Protein AF-A0A5B8VCV7-F1 (afdb_monomer_lite)

Foldseek 3Di:
DVPVVVVVPPFDFPWKWKFQAAAPWIWIWTQTPVQKIWIWTDDPPDIDIDMFGWDDDPQKIATPDQVPDPQRPARIKHKDFDPLADCPDDDDVCCSRHNHGDDDNNAGIKIFGADPVRHGPPPHDITRIDPDDPD

Organism: NCBI:txid1813871

Radius of gyration: 14.72 Å; chains: 1; bounding box: 31×37×38 Å

Secondary structure (DSSP, 8-state):
-HHHHHTT--SPEEEEEEEE-STT-EEEEEEETTSEEEEEEE-SS-EEEEEEEEEEETTEEEES--TTBTTB--SEEEEEE-TT--TTPPP-HHHHHHS-----TT-SEEEEEE-TTS-B-TTSPPEEE------

pLDDT: mean 80.39, std 14.91, range [36.34, 96.62]

Sequence (135 aa):
MTYLLKKQDHTNTILYGVRNTSGLGQITIDFRENNTYKLGRHHFMSAEYYRGRFTIRDSIIYLDNPRYSELITSDKLLITKNPSFDSTKKQNILKALFGTPEDDATATTLLYQIDNSGQKLESAISFKVVDKTFN

Structure (mmCIF, N/CA/C/O backbone):
data_AF-A0A5B8VCV7-F1
#
_entry.id   AF-A0A5B8VCV7-F1
#
loop_
_atom_site.group_PDB
_atom_site.id
_atom_site.type_symbol
_atom_site.label_atom_id
_atom_site.label_alt_id
_atom_site.label_comp_id
_atom_site.label_asym_id
_atom_site.label_entity_id
_atom_site.label_seq_id
_atom_site.pdbx_PDB_ins_code
_atom_site.Cartn_x
_atom_site.Cartn_y
_atom_site.Cartn_z
_atom_site.occupancy
_atom_site.B_iso_or_equiv
_atom_site.auth_seq_id
_atom_site.auth_comp_id
_atom_site.auth_asym_id
_atom_site.auth_atom_id
_atom_site.pdbx_PDB_model_num
ATOM 1 N N . MET A 1 1 ? 0.568 8.928 -22.970 1.00 41.94 1 MET A N 1
ATOM 2 C CA . MET A 1 1 ? 0.548 7.445 -23.004 1.00 41.94 1 MET A CA 1
ATOM 3 C C . MET A 1 1 ? -0.233 6.799 -21.847 1.00 41.94 1 MET A C 1
ATOM 5 O O . MET A 1 1 ? -0.600 5.641 -21.952 1.00 41.94 1 MET A O 1
ATOM 9 N N . THR A 1 2 ? -0.538 7.518 -20.760 1.00 46.69 2 THR A N 1
ATOM 10 C CA . THR A 1 2 ? -1.170 6.984 -19.531 1.00 46.69 2 THR A CA 1
ATOM 11 C C . THR A 1 2 ? -2.701 6.838 -19.588 1.00 46.69 2 THR A C 1
ATOM 13 O O . THR A 1 2 ? -3.273 6.102 -18.791 1.00 46.69 2 THR A O 1
ATOM 16 N N . TYR A 1 3 ? -3.381 7.505 -20.530 1.00 40.88 3 TYR A N 1
ATOM 17 C CA . TYR A 1 3 ? -4.848 7.457 -20.669 1.00 40.88 3 TYR A CA 1
ATOM 18 C C . TYR A 1 3 ? -5.353 6.169 -21.353 1.00 40.88 3 TYR A C 1
ATOM 20 O O . TYR A 1 3 ? -6.378 5.621 -20.959 1.00 40.88 3 TYR A O 1
ATOM 28 N N . LEU A 1 4 ? -4.608 5.638 -22.331 1.00 36.34 4 LEU A N 1
ATOM 29 C CA . LEU A 1 4 ? -5.011 4.453 -23.106 1.00 36.34 4 LEU A CA 1
ATOM 30 C C . LEU A 1 4 ? -4.898 3.141 -22.309 1.00 36.34 4 LEU A C 1
ATOM 32 O O . LEU A 1 4 ? -5.747 2.273 -22.465 1.00 36.34 4 LEU A O 1
ATOM 36 N N . LEU A 1 5 ? -3.927 3.027 -21.396 1.00 42.03 5 LEU A N 1
ATOM 37 C CA . LEU A 1 5 ? -3.784 1.860 -20.509 1.00 42.03 5 LEU A CA 1
ATOM 38 C C . LEU A 1 5 ? -4.827 1.843 -19.379 1.00 42.03 5 LEU A C 1
ATOM 40 O O . LEU A 1 5 ? -5.240 0.773 -18.943 1.00 42.03 5 LEU A O 1
ATOM 44 N N . LYS A 1 6 ? -5.307 3.017 -18.936 1.00 49.50 6 LYS A N 1
ATOM 45 C CA . LYS A 1 6 ? -6.441 3.107 -17.999 1.00 49.50 6 LYS A CA 1
ATOM 46 C C . LYS A 1 6 ? -7.747 2.621 -18.629 1.00 49.50 6 LYS A C 1
ATOM 48 O O . LYS A 1 6 ? -8.555 2.030 -17.932 1.00 49.50 6 LYS A O 1
ATOM 53 N N . LYS A 1 7 ? -7.918 2.797 -19.944 1.00 43.09 7 LYS A N 1
ATOM 54 C CA . LYS A 1 7 ? -9.092 2.310 -20.685 1.00 43.09 7 LYS A CA 1
ATOM 55 C C . LYS A 1 7 ? -9.195 0.779 -20.766 1.00 43.09 7 LYS A C 1
ATOM 57 O O . LYS A 1 7 ? -10.268 0.301 -21.087 1.00 43.09 7 LYS A O 1
ATOM 62 N N . GLN A 1 8 ? -8.122 0.026 -20.497 1.00 47.28 8 GLN A N 1
ATOM 63 C CA . GLN A 1 8 ? -8.140 -1.447 -20.477 1.00 47.28 8 GLN A CA 1
ATOM 64 C C . GLN A 1 8 ? -8.529 -2.036 -19.108 1.00 47.28 8 GLN A C 1
ATOM 66 O O . GLN A 1 8 ? -9.027 -3.157 -19.050 1.00 47.28 8 GLN A O 1
ATOM 71 N N . ASP A 1 9 ? -8.348 -1.290 -18.014 1.00 59.50 9 ASP A N 1
ATOM 72 C CA . ASP A 1 9 ? -8.824 -1.665 -16.678 1.00 59.50 9 ASP A CA 1
ATOM 73 C C . ASP A 1 9 ? -10.208 -1.023 -16.458 1.00 59.50 9 ASP A C 1
ATOM 75 O O . ASP A 1 9 ? -10.324 0.057 -15.890 1.00 59.50 9 ASP A O 1
ATOM 79 N N . HIS A 1 10 ? -11.274 -1.681 -16.918 1.00 71.12 10 HIS A N 1
ATOM 80 C CA . HIS A 1 10 ? -12.663 -1.199 -16.791 1.00 71.12 10 HIS A CA 1
ATOM 81 C C . HIS A 1 10 ? -13.244 -1.289 -15.368 1.00 71.12 10 HIS A C 1
ATOM 83 O O . HIS A 1 10 ? -14.444 -1.110 -15.177 1.00 71.1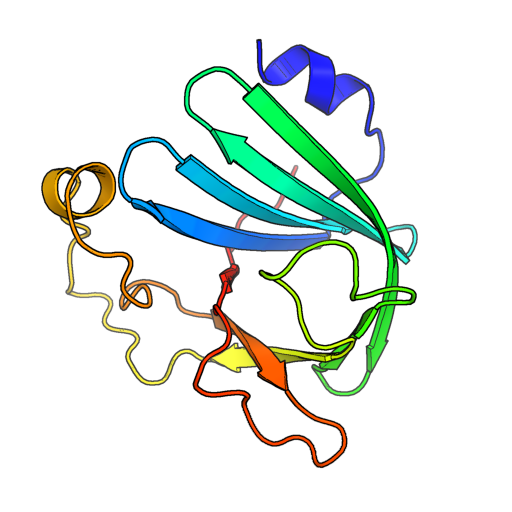2 10 HIS A O 1
ATOM 89 N N . THR A 1 11 ? -12.435 -1.631 -14.367 1.00 81.19 11 THR A N 1
ATOM 90 C CA . THR A 1 11 ? -12.904 -1.771 -12.988 1.00 81.19 11 THR A CA 1
ATOM 91 C C . THR A 1 11 ? -12.486 -0.559 -12.175 1.00 81.19 11 THR A C 1
ATOM 93 O O . THR A 1 11 ? -11.295 -0.256 -12.085 1.00 81.19 11 THR A O 1
ATOM 96 N N . ASN A 1 12 ? -13.466 0.088 -11.549 1.00 86.44 12 ASN A N 1
ATOM 97 C CA . ASN A 1 12 ? -13.252 1.251 -10.701 1.00 86.44 12 ASN A CA 1
ATOM 98 C C . ASN A 1 12 ? -12.314 0.937 -9.531 1.00 86.44 12 ASN A C 1
ATOM 100 O O . ASN A 1 12 ? -12.411 -0.118 -8.894 1.00 86.44 12 ASN A O 1
ATOM 104 N N . THR A 1 13 ? -11.423 1.884 -9.241 1.00 88.44 13 THR A N 1
ATOM 105 C CA . THR A 1 13 ? -10.560 1.870 -8.058 1.00 88.44 13 THR A CA 1
ATOM 106 C C . THR A 1 13 ? -11.337 2.428 -6.865 1.00 88.44 13 THR A C 1
ATOM 108 O O . THR A 1 13 ? -11.805 3.562 -6.913 1.00 88.44 13 THR A O 1
ATOM 111 N N . ILE A 1 14 ? -11.436 1.655 -5.784 1.00 90.56 14 ILE A N 1
ATOM 112 C CA . ILE A 1 14 ? -12.082 2.050 -4.521 1.00 90.56 14 ILE A CA 1
ATOM 113 C C . ILE A 1 14 ? -11.101 2.653 -3.516 1.00 90.56 14 ILE A C 1
ATOM 115 O O . ILE A 1 14 ? -11.496 3.427 -2.651 1.00 90.56 14 ILE A O 1
ATOM 119 N N . LEU A 1 15 ? -9.819 2.296 -3.613 1.00 91.44 15 LEU A N 1
ATOM 120 C CA . LEU A 1 15 ? -8.767 2.811 -2.746 1.00 91.44 15 LEU A CA 1
ATOM 121 C C . LEU A 1 15 ? -7.459 2.853 -3.529 1.00 91.44 15 LEU A C 1
ATOM 123 O O . LEU A 1 15 ? -7.070 1.863 -4.150 1.00 91.44 15 LEU A O 1
ATOM 127 N N . TYR A 1 16 ? -6.779 3.995 -3.490 1.00 91.31 16 TYR A N 1
ATOM 128 C CA . TYR A 1 16 ? -5.519 4.195 -4.197 1.00 91.31 16 TYR A CA 1
ATOM 129 C C . TYR A 1 16 ? -4.406 4.567 -3.228 1.00 91.31 16 TYR A C 1
ATOM 131 O O . TYR A 1 16 ? -4.471 5.603 -2.568 1.00 91.31 16 TYR A O 1
ATOM 139 N N . GLY A 1 17 ? -3.386 3.717 -3.162 1.00 91.19 17 GLY A N 1
ATOM 140 C CA . GLY A 1 17 ? -2.162 3.945 -2.410 1.00 91.19 17 GLY A CA 1
ATOM 141 C C . GLY A 1 17 ? -1.029 4.392 -3.326 1.00 91.19 17 GLY A C 1
ATOM 142 O O . GLY A 1 17 ? -0.819 3.822 -4.396 1.00 91.19 17 GLY A O 1
ATOM 143 N N . VAL A 1 18 ? -0.260 5.388 -2.897 1.00 89.50 18 VAL A N 1
ATOM 144 C CA . VAL A 1 18 ? 0.882 5.901 -3.646 1.00 89.50 18 VAL A CA 1
ATOM 145 C C . VAL A 1 18 ? 2.100 6.143 -2.761 1.00 89.50 18 VAL A C 1
ATOM 147 O O . VAL A 1 18 ? 2.003 6.693 -1.666 1.00 89.50 18 VAL A O 1
ATOM 150 N N . ARG A 1 19 ? 3.274 5.758 -3.258 1.00 87.25 19 ARG A N 1
ATOM 151 C CA . ARG A 1 19 ? 4.575 6.034 -2.654 1.00 87.25 19 ARG A CA 1
ATOM 152 C C . ARG A 1 19 ? 5.512 6.568 -3.727 1.00 87.25 19 ARG A C 1
ATOM 154 O O . ARG A 1 19 ? 5.894 5.842 -4.640 1.00 87.25 19 ARG A O 1
ATOM 161 N N . ASN A 1 20 ? 5.892 7.836 -3.618 1.00 81.00 20 ASN A N 1
ATOM 162 C CA . ASN A 1 20 ? 6.943 8.387 -4.471 1.00 81.00 20 ASN A CA 1
ATOM 163 C C . ASN A 1 20 ? 8.284 7.778 -4.056 1.00 81.00 20 ASN A C 1
ATOM 165 O O . ASN A 1 20 ? 8.579 7.696 -2.861 1.00 81.00 20 ASN A O 1
ATOM 169 N N . THR A 1 21 ? 9.071 7.340 -5.033 1.00 76.25 21 THR A N 1
ATOM 170 C CA . THR A 1 21 ? 10.466 6.941 -4.822 1.00 76.25 21 THR A CA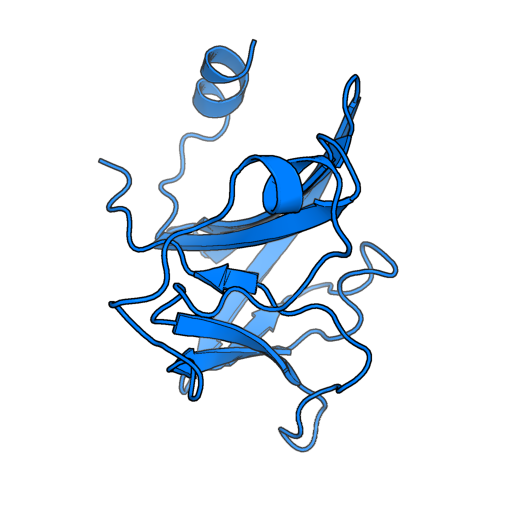 1
ATOM 171 C C . THR A 1 21 ? 11.377 8.104 -5.213 1.00 76.25 21 THR A C 1
ATOM 173 O O . THR A 1 21 ? 10.894 9.127 -5.688 1.00 76.25 21 THR A O 1
ATOM 176 N N . SER A 1 22 ? 12.691 7.985 -5.018 1.00 69.31 22 SER A N 1
ATOM 177 C CA . SER A 1 22 ? 13.616 9.013 -5.501 1.00 69.31 22 SER A CA 1
ATOM 178 C C . SER A 1 22 ? 13.516 9.140 -7.030 1.00 69.31 22 SER A C 1
ATOM 180 O O . SER A 1 22 ? 13.320 8.146 -7.738 1.00 69.31 22 SER A O 1
ATOM 182 N N . GLY A 1 23 ? 13.631 10.366 -7.548 1.00 69.56 23 GLY A N 1
ATOM 183 C CA . GLY A 1 23 ? 13.476 10.653 -8.975 1.00 69.56 23 GLY A CA 1
ATOM 184 C C . GLY A 1 23 ? 12.016 10.681 -9.442 1.00 69.56 23 GLY A C 1
ATOM 185 O O . GLY A 1 23 ? 11.094 10.968 -8.688 1.00 69.56 23 GLY A O 1
ATOM 186 N N . LEU A 1 24 ? 11.801 10.363 -10.722 1.00 69.62 24 LEU A N 1
ATOM 187 C CA . LEU A 1 24 ? 10.471 10.298 -11.353 1.00 69.62 24 LEU A CA 1
ATOM 188 C C . LEU A 1 24 ? 9.775 8.937 -11.158 1.00 69.62 24 LEU A C 1
ATOM 190 O O . LEU A 1 24 ? 8.829 8.613 -11.874 1.00 69.62 24 LEU A O 1
ATOM 194 N N . GLY A 1 25 ? 10.276 8.120 -10.230 1.00 80.81 25 GLY A N 1
ATOM 195 C CA . GLY A 1 25 ? 9.728 6.803 -9.936 1.00 80.81 25 GLY A CA 1
ATOM 196 C C . GLY A 1 25 ? 8.591 6.850 -8.916 1.00 80.81 25 GLY A C 1
ATOM 197 O O . GLY A 1 25 ? 8.538 7.713 -8.036 1.00 80.81 25 GLY A O 1
ATOM 198 N N . GLN A 1 26 ? 7.675 5.892 -9.018 1.00 86.38 26 GLN A N 1
ATOM 199 C CA . GLN A 1 26 ? 6.541 5.779 -8.110 1.00 86.38 26 GLN A CA 1
ATOM 200 C C . GLN A 1 26 ? 6.124 4.324 -7.939 1.00 86.38 26 GLN A C 1
ATOM 202 O O . GLN A 1 26 ? 6.151 3.540 -8.883 1.00 86.38 26 GLN A O 1
ATOM 207 N N . ILE A 1 27 ? 5.674 3.973 -6.741 1.00 88.94 27 ILE A N 1
ATOM 208 C CA . ILE A 1 27 ? 4.991 2.714 -6.468 1.00 88.94 27 ILE A CA 1
ATOM 209 C C . ILE A 1 27 ? 3.531 3.046 -6.176 1.00 88.94 27 ILE A C 1
ATOM 211 O O . ILE A 1 27 ? 3.219 3.977 -5.434 1.00 88.94 27 ILE A O 1
ATOM 215 N N . THR A 1 28 ? 2.631 2.306 -6.803 1.00 91.19 28 THR A N 1
ATOM 216 C CA . THR A 1 28 ? 1.185 2.541 -6.780 1.00 91.19 28 THR A CA 1
ATOM 217 C C . THR A 1 28 ? 0.474 1.244 -6.453 1.00 91.19 28 THR A C 1
ATOM 219 O O . THR A 1 28 ? 0.900 0.195 -6.929 1.00 91.19 28 THR A O 1
ATOM 222 N N . ILE A 1 29 ? -0.601 1.299 -5.678 1.00 92.06 29 ILE A N 1
ATOM 223 C CA . ILE A 1 29 ? -1.490 0.162 -5.461 1.00 92.06 29 ILE A CA 1
ATOM 224 C C . ILE A 1 29 ? -2.943 0.607 -5.635 1.00 92.06 29 ILE A C 1
ATOM 226 O O . ILE A 1 29 ? -3.435 1.475 -4.919 1.00 92.06 29 ILE A O 1
ATOM 230 N N . ASP A 1 30 ? -3.606 0.025 -6.629 1.00 92.12 30 ASP A N 1
ATOM 231 C CA . ASP A 1 30 ? -5.021 0.232 -6.933 1.00 92.12 30 ASP A CA 1
ATOM 232 C C . ASP A 1 30 ? -5.826 -0.935 -6.351 1.00 92.12 30 ASP A C 1
ATOM 234 O O . ASP A 1 30 ? -5.660 -2.056 -6.827 1.00 92.12 30 ASP A O 1
ATOM 238 N N . PHE A 1 31 ? -6.713 -0.703 -5.385 1.00 92.44 31 PHE A N 1
ATOM 239 C CA . PHE A 1 31 ? -7.730 -1.678 -4.968 1.00 92.44 31 PHE A CA 1
ATOM 240 C C . PHE A 1 31 ? -9.023 -1.405 -5.717 1.00 92.44 31 PHE A C 1
ATOM 242 O O . PHE A 1 31 ? -9.462 -0.258 -5.761 1.00 92.44 31 PHE A O 1
ATOM 249 N N . ARG A 1 32 ? -9.638 -2.430 -6.309 1.00 91.94 32 ARG A N 1
ATOM 250 C CA . ARG A 1 32 ? -10.773 -2.271 -7.226 1.00 91.94 32 ARG A CA 1
ATOM 251 C C . ARG A 1 32 ? -12.056 -2.931 -6.730 1.00 91.94 32 ARG A C 1
ATOM 253 O O . ARG A 1 32 ? -12.003 -3.894 -5.972 1.00 91.94 32 ARG A O 1
ATOM 260 N N . GLU A 1 33 ? -13.200 -2.452 -7.220 1.00 91.88 33 GLU A N 1
ATOM 261 C CA . GLU A 1 33 ? -14.548 -2.904 -6.815 1.00 91.88 33 GLU A CA 1
ATOM 262 C C . GLU A 1 33 ? -14.781 -4.416 -6.968 1.00 91.88 33 GLU A C 1
ATOM 264 O O . GLU A 1 33 ? -15.557 -5.008 -6.225 1.00 91.88 33 GLU A O 1
ATOM 269 N N . ASN A 1 34 ? -14.091 -5.074 -7.902 1.00 91.62 34 ASN A N 1
ATOM 270 C CA . ASN A 1 34 ? -14.205 -6.517 -8.133 1.00 91.62 34 ASN A CA 1
ATOM 271 C C . ASN A 1 34 ? -13.282 -7.371 -7.239 1.00 91.62 34 ASN A C 1
ATOM 273 O O . ASN A 1 34 ? -12.987 -8.516 -7.588 1.00 91.62 34 ASN A O 1
ATOM 277 N N . ASN A 1 35 ? -12.797 -6.824 -6.121 1.00 94.31 35 ASN A N 1
ATOM 278 C CA . ASN A 1 35 ? -11.869 -7.480 -5.193 1.00 94.31 35 ASN A CA 1
ATOM 279 C C . ASN A 1 35 ? -10.519 -7.867 -5.823 1.00 94.31 35 ASN A C 1
ATOM 281 O O . ASN A 1 35 ? -9.862 -8.810 -5.379 1.00 94.31 35 ASN A O 1
ATOM 285 N N . THR A 1 36 ? -10.081 -7.145 -6.860 1.00 93.31 36 THR A N 1
ATOM 286 C CA . THR A 1 36 ? -8.729 -7.275 -7.425 1.00 93.31 36 THR A CA 1
ATOM 287 C C . THR A 1 36 ? -7.887 -6.047 -7.135 1.00 93.31 36 THR A C 1
ATOM 289 O O . THR A 1 36 ? -8.396 -4.928 -7.108 1.00 93.31 36 THR A O 1
ATOM 292 N N . TYR A 1 37 ? -6.581 -6.232 -6.978 1.00 92.50 37 TYR A N 1
ATOM 293 C CA . TYR A 1 37 ? -5.646 -5.119 -6.883 1.00 92.50 37 TYR A CA 1
ATOM 294 C C . TYR A 1 37 ? -4.656 -5.093 -8.043 1.00 92.50 37 TYR A C 1
ATOM 296 O O . TYR A 1 37 ? -4.480 -6.076 -8.772 1.00 92.50 37 TYR A O 1
ATOM 304 N N . LYS A 1 38 ? -4.017 -3.943 -8.246 1.00 90.69 38 LYS A N 1
ATOM 305 C CA . LYS A 1 38 ? -2.857 -3.798 -9.127 1.00 90.69 38 LYS A CA 1
ATOM 306 C C . LYS A 1 38 ? -1.781 -2.994 -8.436 1.00 90.69 38 LYS A C 1
ATOM 308 O O . LYS A 1 38 ? -1.990 -1.834 -8.106 1.00 90.69 38 LYS A O 1
ATOM 313 N N . LEU A 1 39 ? -0.628 -3.622 -8.270 1.00 91.12 39 LEU A N 1
ATOM 314 C CA . LEU A 1 39 ? 0.596 -3.001 -7.801 1.00 91.12 39 LEU A CA 1
ATOM 315 C C . LEU A 1 39 ? 1.404 -2.569 -9.026 1.00 91.12 39 LEU A C 1
ATOM 317 O O . LEU A 1 39 ? 1.789 -3.407 -9.836 1.00 91.12 39 LEU A O 1
ATOM 321 N N . GLY A 1 40 ? 1.631 -1.271 -9.183 1.00 89.69 40 GLY A N 1
ATOM 322 C CA . GLY A 1 40 ? 2.444 -0.704 -10.254 1.00 89.69 40 GLY A CA 1
ATOM 323 C C . GLY A 1 40 ? 3.749 -0.138 -9.716 1.00 89.69 40 GLY A C 1
ATOM 324 O O . GLY A 1 40 ? 3.712 0.722 -8.837 1.00 89.69 40 GLY A O 1
ATOM 325 N N . ARG A 1 41 ? 4.881 -0.573 -10.269 1.00 88.62 41 ARG A N 1
ATOM 326 C CA . ARG A 1 41 ? 6.199 0.034 -10.059 1.00 88.62 41 ARG A CA 1
ATOM 327 C C . ARG A 1 41 ? 6.567 0.805 -11.317 1.00 88.62 41 ARG A C 1
ATOM 329 O O . ARG A 1 41 ? 6.793 0.212 -12.365 1.00 88.62 41 ARG A O 1
ATOM 336 N N . HIS A 1 42 ? 6.599 2.124 -11.217 1.00 85.88 42 HIS A N 1
ATOM 337 C CA . HIS A 1 42 ? 6.861 3.030 -12.327 1.00 85.88 42 HIS A CA 1
ATOM 338 C C . HIS A 1 42 ? 8.277 3.580 -12.201 1.00 85.88 42 HIS A C 1
ATOM 340 O O . HIS A 1 42 ? 8.671 4.089 -11.153 1.00 85.88 42 HIS A O 1
ATOM 346 N N . HIS A 1 43 ? 9.022 3.493 -13.291 1.00 82.94 43 HIS A N 1
ATOM 347 C CA . HIS A 1 43 ? 10.299 4.152 -13.515 1.00 82.94 43 HIS A CA 1
ATOM 348 C C . HIS A 1 43 ? 10.127 5.194 -14.629 1.00 82.94 43 HIS A C 1
ATOM 350 O O . HIS A 1 43 ? 9.092 5.244 -15.290 1.00 82.94 43 HIS A O 1
ATOM 356 N N . PHE A 1 44 ? 11.149 6.019 -14.875 1.00 73.69 44 PHE A N 1
ATOM 357 C CA . PHE A 1 44 ? 11.065 7.109 -15.858 1.00 73.69 44 PHE A CA 1
ATOM 358 C C . PHE A 1 44 ? 10.615 6.651 -17.262 1.00 73.69 44 PHE A C 1
ATOM 360 O O . PHE A 1 44 ? 9.863 7.360 -17.922 1.00 73.69 44 PHE A O 1
ATOM 367 N N . MET A 1 45 ? 11.041 5.458 -17.697 1.00 81.19 45 MET A N 1
ATOM 368 C CA . MET A 1 45 ? 10.774 4.923 -19.044 1.00 81.19 45 MET A CA 1
ATOM 369 C C . MET A 1 45 ? 10.102 3.543 -19.052 1.00 81.19 45 MET A C 1
ATOM 371 O O . MET A 1 45 ? 9.906 2.967 -20.120 1.00 81.19 45 MET A O 1
ATOM 375 N N . SER A 1 46 ? 9.767 2.978 -17.893 1.00 83.75 46 SER A N 1
ATOM 376 C CA . SER A 1 46 ? 9.181 1.637 -17.803 1.00 83.75 46 SER A CA 1
ATOM 377 C C . SER A 1 46 ? 8.202 1.533 -16.644 1.00 83.75 46 SER A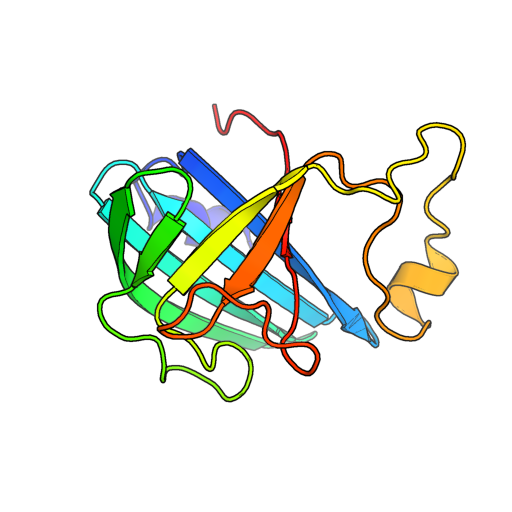 C 1
ATOM 379 O O . SER A 1 46 ? 8.252 2.315 -15.696 1.00 83.75 46 SER A O 1
ATOM 381 N N . ALA A 1 47 ? 7.301 0.559 -16.719 1.00 85.56 47 ALA A N 1
ATOM 382 C CA . ALA A 1 47 ? 6.431 0.219 -15.609 1.00 85.56 47 ALA A CA 1
ATOM 383 C C . ALA A 1 47 ? 6.231 -1.294 -15.537 1.00 85.56 47 ALA A C 1
ATOM 385 O O . ALA A 1 47 ? 6.010 -1.949 -16.555 1.00 85.56 47 ALA A O 1
ATOM 386 N N . GLU A 1 48 ? 6.283 -1.825 -14.323 1.00 88.38 48 GLU A N 1
ATOM 387 C CA . GLU A 1 48 ? 5.950 -3.209 -14.006 1.00 88.38 48 GLU A CA 1
ATOM 388 C C . GLU A 1 48 ? 4.620 -3.240 -13.264 1.00 88.38 48 GLU A C 1
ATOM 390 O O . GLU A 1 48 ? 4.363 -2.398 -12.398 1.00 88.38 48 GLU A O 1
ATOM 395 N N . TYR A 1 49 ? 3.773 -4.215 -13.591 1.00 87.06 49 TYR A N 1
ATOM 396 C CA . TYR A 1 49 ? 2.467 -4.365 -12.964 1.00 87.06 49 TYR A CA 1
ATOM 397 C C . TYR A 1 49 ? 2.266 -5.784 -12.459 1.00 87.06 49 TYR A C 1
ATOM 399 O O . TYR A 1 49 ? 2.332 -6.740 -13.229 1.00 87.06 49 TYR A O 1
ATOM 407 N N . TYR A 1 50 ? 1.893 -5.887 -11.193 1.00 88.62 50 TYR A N 1
ATOM 408 C CA . TYR A 1 50 ? 1.466 -7.120 -10.553 1.00 88.62 50 TYR A CA 1
ATOM 409 C C . TYR A 1 50 ? -0.010 -7.011 -10.197 1.00 88.62 50 TYR A C 1
ATOM 411 O O . TYR A 1 50 ? -0.511 -5.922 -9.914 1.00 88.62 50 TYR A O 1
ATOM 419 N N . ARG A 1 51 ? -0.733 -8.126 -10.256 1.00 88.88 51 ARG A N 1
ATOM 420 C CA . ARG A 1 51 ? -2.175 -8.173 -10.004 1.00 88.88 51 ARG A CA 1
ATOM 421 C C . ARG A 1 51 ? -2.491 -9.354 -9.113 1.00 88.88 51 ARG A C 1
ATOM 423 O O . ARG A 1 51 ? -1.875 -10.402 -9.254 1.00 88.88 51 ARG A O 1
ATOM 430 N N . GLY A 1 52 ? -3.479 -9.182 -8.255 1.00 90.56 52 GLY A N 1
ATOM 431 C CA . GLY A 1 52 ? -3.965 -10.229 -7.372 1.00 90.56 52 GLY A CA 1
ATOM 432 C C . GLY A 1 52 ? -5.375 -9.922 -6.907 1.00 90.56 52 GLY A C 1
ATOM 433 O O . GLY A 1 52 ? -6.026 -8.995 -7.405 1.00 90.56 52 GLY A O 1
ATOM 434 N N . ARG A 1 53 ? -5.845 -10.702 -5.949 1.00 94.00 53 ARG A N 1
ATOM 435 C CA . ARG A 1 53 ? -7.107 -10.505 -5.245 1.00 94.00 53 ARG A CA 1
ATOM 436 C C . ARG A 1 53 ? -6.855 -10.002 -3.840 1.00 94.00 53 ARG A C 1
ATOM 438 O O . ARG A 1 53 ? -5.819 -10.273 -3.240 1.00 94.00 53 ARG A O 1
ATOM 445 N N . PHE A 1 54 ? -7.822 -9.270 -3.315 1.00 95.38 54 PHE A N 1
ATOM 446 C CA . PHE A 1 54 ? -7.775 -8.822 -1.936 1.00 95.38 54 PHE A CA 1
ATOM 447 C C . PHE A 1 54 ? -9.115 -9.029 -1.241 1.00 95.38 54 PHE A C 1
ATOM 449 O O . PHE A 1 54 ? -10.158 -9.153 -1.882 1.00 95.38 54 PHE A O 1
ATOM 456 N N . THR A 1 55 ? -9.079 -9.023 0.083 1.00 96.62 55 THR A N 1
ATOM 457 C CA . THR A 1 55 ? -10.257 -8.847 0.932 1.00 96.62 55 THR A CA 1
ATOM 458 C C . THR A 1 55 ? -9.984 -7.740 1.943 1.00 96.62 55 THR A C 1
ATOM 460 O O . THR A 1 55 ? -8.829 -7.432 2.235 1.00 96.62 55 THR A O 1
ATOM 463 N N . ILE A 1 56 ? -11.036 -7.104 2.459 1.00 95.31 56 ILE A N 1
ATOM 464 C CA . ILE A 1 56 ? -10.922 -6.083 3.507 1.00 95.31 56 ILE A CA 1
ATOM 465 C C . ILE A 1 56 ? -11.720 -6.549 4.714 1.00 95.31 56 ILE A C 1
ATOM 467 O O . ILE A 1 56 ? -12.888 -6.916 4.583 1.00 95.31 56 ILE A O 1
ATOM 471 N N . ARG A 1 57 ? -11.095 -6.516 5.889 1.00 95.06 57 ARG A N 1
ATOM 472 C CA . ARG A 1 57 ? -11.739 -6.790 7.171 1.00 95.06 57 ARG A CA 1
ATOM 473 C C . ARG A 1 57 ? -11.080 -5.946 8.255 1.00 95.06 57 ARG A C 1
ATOM 475 O O . ARG A 1 57 ? -9.861 -5.903 8.331 1.00 95.06 57 ARG A O 1
ATOM 482 N N . ASP A 1 58 ? -11.886 -5.297 9.093 1.00 92.19 58 ASP A N 1
ATOM 483 C CA . ASP A 1 58 ? -11.416 -4.554 10.272 1.00 92.19 58 ASP A CA 1
ATOM 484 C C . ASP A 1 58 ? -10.296 -3.534 9.949 1.00 92.19 58 ASP A C 1
ATOM 486 O O . ASP A 1 58 ? -9.300 -3.429 10.658 1.00 92.19 58 ASP A O 1
ATOM 490 N N . SER A 1 59 ? -10.447 -2.794 8.839 1.00 92.56 59 SER A N 1
ATOM 491 C CA . SER A 1 59 ? -9.455 -1.838 8.296 1.00 92.56 59 SER A CA 1
ATOM 492 C C . SER A 1 59 ? -8.126 -2.453 7.833 1.00 92.56 59 SER A C 1
ATOM 494 O O . SER A 1 59 ? -7.193 -1.724 7.494 1.00 92.56 59 SER A O 1
ATOM 496 N N . ILE A 1 60 ? -8.040 -3.780 7.769 1.00 96.50 60 ILE A N 1
ATOM 497 C CA . ILE A 1 60 ? -6.906 -4.521 7.226 1.00 96.50 60 ILE A CA 1
ATOM 498 C C . ILE A 1 60 ? -7.287 -5.051 5.847 1.00 96.50 60 ILE A C 1
ATOM 500 O O . ILE A 1 60 ? -8.333 -5.676 5.658 1.00 96.50 60 ILE A O 1
ATOM 504 N N . ILE A 1 61 ? -6.420 -4.802 4.875 1.00 96.06 61 ILE A N 1
ATOM 505 C CA . ILE A 1 61 ? -6.493 -5.379 3.542 1.00 96.06 61 ILE A CA 1
ATOM 506 C C . ILE A 1 61 ? -5.594 -6.609 3.509 1.00 96.06 61 ILE A C 1
ATOM 508 O O . ILE A 1 61 ? -4.410 -6.512 3.824 1.00 96.06 61 ILE A O 1
ATOM 512 N N . TYR A 1 62 ? -6.155 -7.741 3.106 1.00 95.75 62 TYR A N 1
ATOM 513 C CA . TYR A 1 62 ? -5.455 -9.010 2.950 1.00 95.75 62 TYR A CA 1
ATOM 514 C C . TYR A 1 62 ? -5.236 -9.272 1.464 1.00 95.75 62 TYR A C 1
ATOM 516 O O . TYR A 1 62 ? -6.193 -9.253 0.693 1.00 95.75 62 TYR A O 1
ATOM 524 N N . LEU A 1 63 ? -3.993 -9.507 1.062 1.00 94.00 63 LEU A N 1
ATOM 525 C CA . LEU A 1 63 ? -3.584 -9.779 -0.311 1.00 94.00 63 LEU A CA 1
ATOM 526 C C . LEU A 1 63 ? -3.418 -11.286 -0.509 1.00 94.00 63 LEU A C 1
ATOM 528 O O . LEU A 1 63 ? -2.830 -11.963 0.330 1.00 94.00 63 LEU A O 1
ATOM 532 N N . ASP A 1 64 ? -3.888 -11.817 -1.635 1.00 91.38 64 ASP A N 1
ATOM 533 C CA . ASP A 1 64 ? -3.737 -13.240 -1.959 1.00 91.38 64 ASP A CA 1
ATOM 534 C C . ASP A 1 64 ? -2.287 -13.650 -2.264 1.00 91.38 64 ASP A C 1
ATOM 536 O O . ASP A 1 64 ? -1.926 -14.816 -2.107 1.00 91.38 64 ASP A O 1
ATOM 540 N N . ASN A 1 65 ? -1.447 -12.704 -2.690 1.00 76.44 65 ASN A N 1
ATOM 541 C CA . ASN A 1 65 ? -0.047 -12.960 -2.992 1.00 76.44 65 ASN A CA 1
ATOM 542 C C . ASN A 1 65 ? 0.809 -11.694 -2.811 1.00 76.44 65 ASN A C 1
ATOM 544 O O . ASN A 1 65 ? 0.931 -10.878 -3.722 1.00 76.44 65 ASN A O 1
ATOM 548 N N . PRO A 1 66 ? 1.445 -11.492 -1.650 1.00 66.62 66 PRO A N 1
ATOM 549 C CA . PRO A 1 66 ? 2.236 -10.286 -1.422 1.00 66.62 66 PRO A CA 1
ATOM 550 C C . PRO A 1 66 ? 3.590 -10.293 -2.126 1.00 66.62 66 PRO A C 1
ATOM 552 O O . PRO A 1 66 ? 4.145 -9.229 -2.372 1.00 66.62 66 PRO A O 1
ATOM 555 N N . ARG A 1 67 ? 4.132 -11.468 -2.480 1.00 65.06 67 ARG A N 1
ATOM 556 C CA . ARG A 1 67 ? 5.547 -11.653 -2.866 1.00 65.06 67 ARG A CA 1
ATOM 557 C C . ARG A 1 67 ? 5.850 -11.258 -4.310 1.00 65.06 67 ARG A C 1
ATOM 559 O O . ARG A 1 67 ? 6.658 -11.886 -4.986 1.00 65.06 67 ARG A O 1
ATOM 566 N N . TYR A 1 68 ? 5.192 -10.216 -4.788 1.00 66.25 68 TYR A N 1
ATOM 567 C CA . TYR A 1 68 ? 5.388 -9.681 -6.125 1.00 66.25 68 TYR A CA 1
ATOM 568 C C . TYR A 1 68 ? 6.648 -8.824 -6.243 1.00 66.25 68 TYR A C 1
ATOM 570 O O . TYR A 1 68 ? 7.175 -8.656 -7.336 1.00 66.25 68 TYR A O 1
ATOM 578 N N . SER A 1 69 ? 7.139 -8.271 -5.132 1.00 65.50 69 SER A N 1
ATOM 579 C CA . SER A 1 69 ? 8.357 -7.462 -5.113 1.00 65.50 69 SER A CA 1
ATOM 580 C C . SER A 1 69 ? 8.929 -7.374 -3.701 1.00 65.50 69 SER A C 1
ATOM 582 O O . SER A 1 69 ? 8.201 -7.557 -2.730 1.00 65.50 69 SER A O 1
ATOM 584 N N . GLU A 1 70 ? 10.196 -6.980 -3.575 1.00 72.06 70 GLU A N 1
ATOM 585 C CA . GLU A 1 70 ? 10.812 -6.601 -2.289 1.00 72.06 70 GLU A CA 1
ATOM 586 C C . GLU A 1 70 ? 10.090 -5.430 -1.587 1.00 72.06 70 GLU A C 1
ATOM 588 O O . GLU A 1 70 ? 10.368 -5.125 -0.432 1.00 72.06 70 GLU A O 1
ATOM 593 N N . LEU A 1 71 ? 9.167 -4.753 -2.280 1.00 76.44 71 LEU A N 1
ATOM 594 C CA . LEU A 1 71 ? 8.486 -3.548 -1.809 1.00 76.44 71 LEU A CA 1
ATOM 595 C C . LEU A 1 71 ? 7.229 -3.863 -0.994 1.00 76.44 71 LEU A C 1
ATOM 597 O O . LEU A 1 71 ? 6.896 -3.105 -0.085 1.00 76.44 71 LEU A O 1
ATOM 601 N N . ILE A 1 72 ? 6.534 -4.961 -1.308 1.00 85.81 72 ILE A N 1
ATOM 602 C CA . ILE A 1 72 ? 5.433 -5.480 -0.492 1.00 85.81 72 ILE A CA 1
ATOM 603 C C . ILE A 1 72 ? 5.864 -6.837 0.051 1.00 85.81 72 ILE A C 1
ATOM 605 O O . ILE A 1 72 ? 5.892 -7.835 -0.658 1.00 85.81 72 ILE A O 1
ATOM 609 N N . THR A 1 73 ? 6.254 -6.855 1.317 1.00 87.69 73 THR A N 1
ATOM 610 C CA . THR A 1 73 ? 6.766 -8.037 2.014 1.00 87.69 73 THR A CA 1
ATOM 611 C C . THR A 1 73 ? 5.701 -8.708 2.877 1.00 87.69 73 THR A C 1
ATOM 613 O O . THR A 1 73 ? 5.896 -9.850 3.294 1.00 87.69 73 THR A O 1
ATOM 616 N N . SER A 1 74 ? 4.567 -8.036 3.102 1.00 90.56 74 SER A N 1
ATOM 617 C CA . SER A 1 74 ? 3.423 -8.554 3.851 1.00 90.56 74 SER A CA 1
ATOM 618 C C . SER A 1 74 ? 2.170 -8.709 2.992 1.00 90.56 74 SER A C 1
ATOM 620 O O . SER A 1 74 ? 1.886 -7.882 2.127 1.00 90.56 74 SER A O 1
ATOM 622 N N . ASP A 1 75 ? 1.389 -9.751 3.282 1.00 92.38 75 ASP A N 1
ATOM 623 C CA . ASP A 1 75 ? 0.023 -9.955 2.792 1.00 92.38 75 ASP A CA 1
ATOM 624 C C . ASP A 1 75 ? -1.002 -9.049 3.473 1.00 92.38 75 ASP A C 1
ATOM 626 O O . ASP A 1 75 ? -2.164 -9.066 3.082 1.00 92.38 75 ASP A O 1
ATOM 630 N N . LYS A 1 76 ? -0.610 -8.253 4.469 1.00 94.75 76 LYS A N 1
ATOM 631 C CA . LYS A 1 76 ? -1.524 -7.4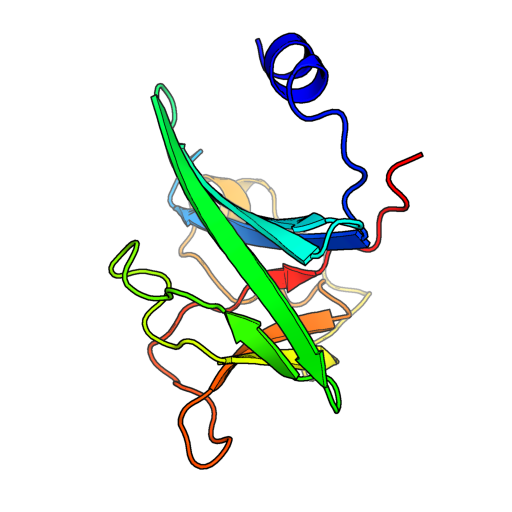30 5.261 1.00 94.75 76 LYS A CA 1
ATOM 632 C C . LYS A 1 76 ? -1.144 -5.962 5.201 1.00 94.75 76 LYS A C 1
ATOM 634 O O . LYS A 1 76 ? -0.023 -5.575 5.539 1.00 94.75 76 LYS A O 1
ATOM 639 N N . LEU A 1 77 ? -2.120 -5.139 4.828 1.00 95.00 77 LEU A N 1
ATOM 640 C CA . LEU A 1 77 ? -2.007 -3.687 4.799 1.00 95.00 77 LEU A CA 1
ATOM 641 C C . LEU A 1 77 ? -3.042 -3.060 5.733 1.00 95.00 77 LEU A C 1
ATOM 643 O O . LEU A 1 77 ? -4.241 -3.202 5.519 1.00 95.00 77 LEU A O 1
ATOM 647 N N . LEU A 1 78 ? -2.585 -2.344 6.753 1.00 95.75 78 LEU A N 1
ATOM 648 C CA . LEU A 1 78 ? -3.433 -1.589 7.666 1.00 95.75 78 LEU A CA 1
ATOM 649 C C . LEU A 1 78 ? -3.752 -0.213 7.084 1.00 95.75 78 LEU A C 1
ATOM 651 O O . LEU A 1 78 ? -2.839 0.577 6.838 1.00 95.75 78 LEU A O 1
ATOM 655 N N . ILE A 1 79 ? -5.040 0.096 6.943 1.00 94.81 79 ILE A N 1
ATOM 656 C CA . ILE A 1 79 ? -5.535 1.447 6.675 1.00 94.81 79 ILE A CA 1
ATOM 657 C C . ILE A 1 79 ? -5.579 2.201 8.006 1.00 94.81 79 ILE A C 1
ATOM 659 O O . ILE A 1 79 ? -6.304 1.810 8.920 1.00 94.81 79 ILE A O 1
ATOM 663 N N . THR A 1 80 ? -4.833 3.297 8.127 1.00 92.69 80 THR A N 1
ATOM 664 C CA . THR A 1 80 ? -4.832 4.106 9.354 1.00 92.69 80 THR A CA 1
ATOM 665 C C . THR A 1 80 ? -4.672 5.594 9.075 1.00 92.69 80 THR A C 1
ATOM 667 O O . THR A 1 80 ? -4.137 5.999 8.044 1.00 92.69 80 THR A O 1
ATOM 670 N N . LYS A 1 81 ? -5.107 6.430 10.020 1.00 90.50 81 LYS A N 1
ATOM 671 C CA . LYS A 1 81 ? -4.837 7.870 9.986 1.00 90.50 81 LYS A CA 1
ATOM 672 C C . LYS A 1 81 ? -3.343 8.126 10.159 1.00 90.50 81 LYS A C 1
ATOM 674 O O . LYS A 1 81 ? -2.681 7.464 10.956 1.00 90.50 81 LYS A O 1
ATOM 679 N N . ASN A 1 82 ? -2.832 9.119 9.444 1.00 87.06 82 ASN A N 1
ATOM 680 C CA . ASN A 1 82 ? -1.459 9.569 9.594 1.00 87.06 82 ASN A CA 1
ATOM 681 C C . ASN A 1 82 ? -1.315 10.401 10.883 1.00 87.06 82 ASN A C 1
ATOM 683 O O . ASN A 1 82 ? -1.884 11.494 10.958 1.00 87.06 82 ASN A O 1
ATOM 687 N N . PRO A 1 83 ? -0.544 9.946 11.886 1.00 81.19 83 PRO A N 1
ATOM 688 C CA . PRO A 1 83 ? -0.347 10.704 13.122 1.00 81.19 83 PRO A CA 1
ATOM 689 C C . PRO A 1 83 ? 0.479 11.979 12.908 1.00 81.19 83 PRO A C 1
ATOM 691 O O . PRO A 1 83 ? 0.437 12.887 13.730 1.00 81.19 83 PRO A O 1
ATOM 694 N N . SER A 1 84 ? 1.233 12.058 11.809 1.00 82.81 84 SER A N 1
ATOM 695 C CA . SER A 1 84 ? 2.055 13.212 11.439 1.00 82.81 84 SER A CA 1
ATOM 696 C C . SER A 1 84 ? 1.369 14.135 10.430 1.00 82.81 84 SER A C 1
ATOM 698 O O . SER A 1 84 ? 2.047 14.970 9.826 1.00 82.81 84 SER A O 1
ATOM 700 N N . PHE A 1 85 ? 0.055 13.977 10.223 1.00 82.19 85 PHE A N 1
ATOM 701 C CA . PHE A 1 85 ? -0.703 14.833 9.320 1.00 82.19 85 PHE A CA 1
ATOM 702 C C . PHE A 1 85 ? -0.658 16.292 9.780 1.00 82.19 85 PHE A C 1
ATOM 704 O O . PHE A 1 85 ? -1.083 16.623 10.886 1.00 82.19 85 PHE A O 1
ATOM 711 N N . ASP A 1 86 ? -0.182 17.162 8.898 1.00 79.19 86 ASP A N 1
ATOM 712 C CA . ASP A 1 86 ? -0.117 18.599 9.122 1.00 79.19 86 ASP A CA 1
ATOM 713 C C . ASP A 1 86 ? -0.556 19.329 7.849 1.00 79.19 86 ASP A C 1
ATOM 715 O O . ASP A 1 86 ? 0.170 19.385 6.852 1.00 79.19 86 ASP A O 1
ATOM 719 N N . SER A 1 87 ? -1.762 19.902 7.886 1.00 74.75 87 SER A N 1
ATOM 720 C CA . SER A 1 87 ? -2.363 20.623 6.759 1.00 74.75 87 SER A CA 1
ATOM 721 C C . SER A 1 87 ? -1.637 21.924 6.406 1.00 74.75 87 SER A C 1
ATOM 723 O O . SER A 1 87 ? -1.880 22.491 5.340 1.00 74.75 87 SER A O 1
ATOM 725 N N . THR A 1 88 ? -0.733 22.401 7.266 1.00 77.19 88 THR A N 1
ATOM 726 C CA . THR A 1 88 ? 0.050 23.620 7.031 1.00 77.19 88 THR A CA 1
ATOM 727 C C . THR A 1 88 ? 1.346 23.348 6.263 1.00 77.19 88 THR A C 1
ATOM 729 O O . THR A 1 88 ? 1.911 24.261 5.651 1.00 77.19 88 THR A O 1
ATOM 732 N N . LYS A 1 89 ? 1.804 22.087 6.219 1.00 73.44 89 LYS A N 1
ATOM 733 C CA . LYS A 1 89 ? 2.989 21.693 5.452 1.00 73.44 89 LYS A CA 1
ATOM 734 C C . LYS A 1 89 ? 2.685 21.686 3.961 1.00 73.44 89 LYS A C 1
ATOM 736 O O . LYS A 1 89 ? 1.863 20.922 3.463 1.00 73.44 89 LYS A O 1
ATOM 741 N N . LYS A 1 90 ? 3.417 22.513 3.217 1.00 68.12 90 LYS A N 1
ATOM 742 C CA . LYS A 1 90 ? 3.387 22.498 1.753 1.00 68.12 90 LYS A CA 1
ATOM 743 C C . LYS A 1 90 ? 4.335 21.431 1.221 1.00 68.12 90 LYS A C 1
ATOM 745 O O . LYS A 1 90 ? 5.488 21.345 1.644 1.00 68.12 90 LYS A O 1
ATOM 750 N N . GLN A 1 91 ? 3.866 20.656 0.246 1.00 67.50 91 GLN A N 1
ATOM 751 C CA . GLN A 1 91 ? 4.725 19.749 -0.507 1.00 67.50 91 GLN A CA 1
ATOM 752 C C . GLN A 1 91 ? 5.794 20.549 -1.256 1.00 67.50 91 GLN A C 1
ATOM 754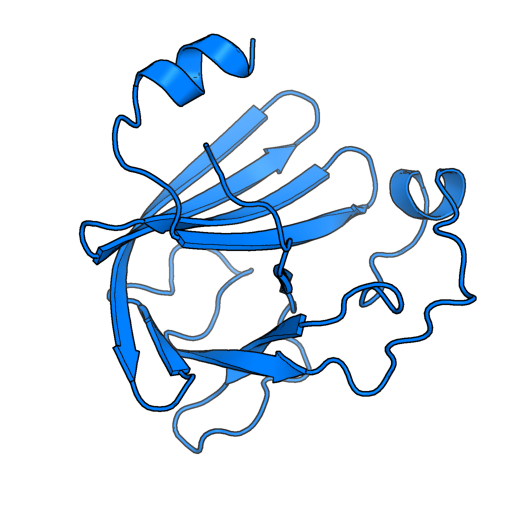 O O . GLN A 1 91 ? 5.494 21.394 -2.099 1.00 67.50 91 GLN A O 1
ATOM 759 N N . ASN A 1 92 ? 7.057 20.268 -0.952 1.00 72.94 92 ASN A N 1
ATOM 760 C CA . ASN A 1 92 ? 8.178 20.804 -1.705 1.00 72.94 92 ASN A CA 1
ATOM 761 C C . ASN A 1 92 ? 8.406 19.919 -2.938 1.00 72.94 92 ASN A C 1
ATOM 763 O O . ASN A 1 92 ? 8.910 18.805 -2.818 1.00 72.94 92 ASN A O 1
ATOM 767 N N . ILE A 1 93 ? 8.031 20.419 -4.117 1.00 69.56 93 ILE A N 1
ATOM 768 C CA . ILE A 1 93 ? 8.098 19.680 -5.388 1.00 69.56 93 ILE A CA 1
ATOM 769 C C . ILE A 1 93 ? 9.544 19.297 -5.733 1.00 69.56 93 ILE A C 1
ATOM 771 O O . ILE A 1 93 ? 9.785 18.195 -6.215 1.00 69.56 93 ILE A O 1
ATOM 775 N N . LEU A 1 94 ? 10.525 20.152 -5.424 1.00 69.31 94 LEU A N 1
ATOM 776 C CA . LEU A 1 94 ? 11.939 19.828 -5.636 1.00 69.31 94 LEU A CA 1
ATOM 777 C C . LEU A 1 94 ? 12.383 18.682 -4.723 1.00 69.31 94 LEU A C 1
ATOM 779 O O . LEU A 1 94 ? 13.050 17.760 -5.182 1.00 69.31 94 LEU A O 1
ATOM 783 N N . LYS A 1 95 ? 11.950 18.681 -3.455 1.00 70.25 95 LYS A N 1
ATOM 784 C CA . LYS A 1 95 ? 12.188 17.550 -2.544 1.00 70.25 95 LYS A CA 1
ATOM 785 C C . LYS A 1 95 ? 11.446 16.288 -3.005 1.00 70.25 95 LYS A C 1
ATOM 787 O O . LYS A 1 95 ? 11.982 15.199 -2.873 1.00 70.25 95 LYS A O 1
ATOM 792 N N . ALA A 1 96 ? 10.253 16.417 -3.582 1.00 66.19 96 ALA A N 1
ATOM 793 C CA . ALA A 1 96 ? 9.498 15.280 -4.109 1.00 66.19 96 ALA A CA 1
ATOM 794 C C . ALA A 1 96 ? 10.161 14.638 -5.341 1.00 66.19 96 ALA A C 1
ATOM 796 O O . ALA A 1 96 ? 10.027 13.435 -5.531 1.00 66.19 96 ALA A O 1
ATOM 797 N N . LEU A 1 97 ? 10.868 15.426 -6.158 1.00 66.12 97 LEU A N 1
ATOM 798 C CA . LEU A 1 97 ? 11.560 14.955 -7.362 1.00 66.12 97 LEU A CA 1
ATOM 799 C C . LEU A 1 97 ? 12.992 14.476 -7.086 1.00 66.12 97 LEU A C 1
ATOM 801 O O . LEU A 1 97 ? 13.449 13.520 -7.707 1.00 66.12 97 LEU A O 1
ATOM 805 N N . PHE A 1 98 ? 13.710 15.140 -6.177 1.00 67.81 98 PHE A N 1
ATOM 806 C CA . PHE A 1 98 ? 15.155 14.946 -5.987 1.00 67.81 98 PHE A CA 1
ATOM 807 C C . PHE A 1 98 ? 15.556 14.548 -4.560 1.00 67.81 98 PHE A C 1
ATOM 809 O O . PHE A 1 98 ? 16.724 14.263 -4.312 1.00 67.81 98 PHE A O 1
ATOM 816 N N . GLY A 1 99 ? 14.620 14.553 -3.612 1.00 61.91 99 GLY A N 1
ATOM 817 C CA . GLY A 1 99 ? 14.875 14.230 -2.211 1.00 61.91 99 GLY A CA 1
ATOM 818 C C . GLY A 1 99 ? 14.747 12.743 -1.889 1.00 61.91 99 GLY A C 1
ATOM 819 O O . GLY A 1 99 ? 14.293 11.926 -2.693 1.00 61.91 99 GLY A O 1
ATOM 820 N N . THR A 1 100 ? 15.139 12.394 -0.665 1.00 65.56 100 THR A N 1
ATOM 821 C CA . THR A 1 100 ? 14.908 11.066 -0.096 1.00 65.56 100 THR A CA 1
ATOM 822 C C . THR A 1 100 ? 13.410 10.810 0.086 1.00 65.56 100 THR A C 1
ATOM 824 O O . THR A 1 100 ? 12.701 11.692 0.580 1.00 65.56 100 THR A O 1
ATOM 827 N N . PRO A 1 101 ? 12.909 9.612 -0.267 1.00 65.38 101 PRO A N 1
ATOM 828 C CA . PRO A 1 101 ? 11.522 9.243 -0.019 1.00 65.38 101 PRO A CA 1
ATOM 829 C C . PRO A 1 101 ? 11.202 9.282 1.477 1.00 65.38 101 PRO A C 1
ATOM 831 O O . PRO A 1 101 ? 11.650 8.433 2.240 1.00 65.38 101 PRO A O 1
ATOM 834 N N . GLU A 1 102 ? 10.342 10.198 1.902 1.00 66.12 102 GLU A N 1
ATOM 835 C CA . GLU A 1 102 ? 9.853 10.301 3.286 1.00 66.12 102 GLU A CA 1
ATOM 836 C C . GLU A 1 102 ? 8.345 10.058 3.334 1.00 66.12 102 GLU A C 1
ATOM 838 O O . GLU A 1 102 ? 7.662 10.269 2.327 1.00 66.12 102 GLU A O 1
ATOM 843 N N . ASP A 1 103 ? 7.834 9.591 4.472 1.00 67.00 103 ASP A N 1
ATOM 844 C CA . ASP A 1 103 ? 6.390 9.488 4.681 1.00 67.00 103 ASP A CA 1
ATOM 845 C C . ASP A 1 103 ? 5.752 10.873 4.502 1.00 67.00 103 ASP A C 1
ATOM 847 O O . ASP A 1 103 ? 6.231 11.889 5.015 1.00 67.00 103 ASP A O 1
ATOM 851 N N . ASP A 1 104 ? 4.685 10.927 3.706 1.00 68.00 104 ASP A N 1
ATOM 852 C CA . ASP A 1 104 ? 4.080 12.192 3.311 1.00 68.00 104 ASP A CA 1
ATOM 853 C C . ASP A 1 104 ? 3.266 12.773 4.475 1.00 68.00 104 ASP A C 1
ATOM 855 O O . ASP A 1 104 ? 2.133 12.364 4.724 1.00 68.00 104 ASP A O 1
ATOM 859 N N . ALA A 1 105 ? 3.827 13.766 5.170 1.00 67.69 105 ALA A N 1
ATOM 860 C CA . ALA A 1 105 ? 3.161 14.492 6.258 1.00 67.69 105 ALA A CA 1
ATOM 861 C C . ALA A 1 105 ? 1.874 15.226 5.820 1.00 67.69 105 ALA A C 1
ATOM 863 O O . ALA A 1 105 ? 1.120 15.703 6.662 1.00 67.69 105 ALA A O 1
ATOM 864 N N . THR A 1 106 ? 1.597 15.314 4.516 1.00 73.06 106 THR A N 1
ATOM 865 C CA . THR A 1 106 ? 0.338 15.862 3.983 1.00 73.06 106 THR A CA 1
ATOM 866 C C . THR A 1 106 ? -0.722 14.788 3.716 1.00 73.06 106 THR A C 1
ATOM 868 O O . THR A 1 106 ? -1.835 15.111 3.309 1.00 73.06 106 THR A O 1
ATOM 871 N N . ALA A 1 107 ? -0.403 13.501 3.890 1.00 80.31 107 ALA A N 1
ATOM 872 C CA . ALA A 1 107 ? -1.370 12.412 3.778 1.00 80.31 107 ALA A CA 1
ATOM 873 C C . ALA A 1 107 ? -2.257 12.356 5.025 1.00 80.31 107 ALA A C 1
ATOM 875 O O . ALA A 1 107 ? -1.732 12.278 6.129 1.00 80.31 107 ALA A O 1
ATOM 876 N N . THR A 1 108 ? -3.577 12.343 4.858 1.00 85.38 108 THR A N 1
ATOM 877 C CA . THR A 1 108 ? -4.563 12.115 5.933 1.00 85.38 108 THR A CA 1
ATOM 878 C C . THR A 1 108 ? -4.579 10.655 6.382 1.00 85.38 108 THR A C 1
ATOM 880 O O . THR A 1 108 ? -4.627 10.364 7.579 1.00 85.38 108 THR A O 1
ATOM 883 N N . THR A 1 109 ? -4.489 9.743 5.415 1.00 90.31 109 THR A N 1
ATOM 884 C CA . THR A 1 109 ? -4.549 8.293 5.602 1.00 90.31 109 THR A CA 1
ATOM 885 C C . THR A 1 109 ? -3.326 7.626 4.972 1.00 90.31 109 THR A C 1
ATOM 887 O O . THR A 1 109 ? -2.865 8.016 3.894 1.00 90.31 109 THR A O 1
ATOM 890 N N . LEU A 1 110 ? -2.808 6.601 5.645 1.00 92.06 110 LEU A N 1
ATOM 891 C CA . LEU A 1 110 ? -1.696 5.770 5.204 1.00 92.06 110 LEU A CA 1
ATOM 892 C C . LEU A 1 110 ? -2.114 4.297 5.132 1.00 92.06 110 LEU A C 1
ATOM 894 O O . LEU A 1 110 ? -3.008 3.847 5.850 1.00 92.06 110 LEU A O 1
ATOM 898 N N . LEU A 1 111 ? -1.422 3.553 4.274 1.00 93.50 111 LEU A N 1
ATOM 899 C CA . LEU A 1 111 ? -1.410 2.096 4.240 1.00 93.50 111 LEU A CA 1
ATOM 900 C C . LEU A 1 111 ? -0.056 1.610 4.745 1.00 93.50 111 LEU A C 1
ATOM 902 O O . LEU A 1 111 ? 0.964 1.847 4.092 1.00 93.50 111 LEU A O 1
ATOM 906 N N . TYR A 1 112 ? -0.050 0.918 5.880 1.00 93.75 112 TYR A N 1
ATOM 907 C CA . TYR A 1 112 ? 1.151 0.301 6.439 1.00 93.75 112 TYR A CA 1
ATOM 908 C C . TYR A 1 112 ? 1.145 -1.203 6.240 1.00 93.75 112 TYR A C 1
ATOM 910 O O . TYR A 1 112 ? 0.119 -1.847 6.413 1.00 93.75 112 TYR A O 1
ATOM 918 N N . GLN A 1 113 ? 2.309 -1.773 5.955 1.00 93.31 113 GLN A N 1
ATOM 919 C CA . GLN A 1 113 ? 2.490 -3.218 6.007 1.00 93.31 113 GLN A CA 1
ATOM 920 C C . GLN A 1 113 ? 2.589 -3.665 7.464 1.00 93.31 113 GLN A C 1
ATOM 922 O O . GLN A 1 113 ? 3.340 -3.073 8.243 1.00 93.31 113 GLN A O 1
ATOM 927 N N . ILE A 1 114 ? 1.823 -4.691 7.827 1.00 94.88 114 ILE A N 1
ATOM 928 C CA . ILE A 1 114 ? 1.802 -5.257 9.181 1.00 94.88 114 ILE A CA 1
ATOM 929 C C . ILE A 1 114 ? 2.147 -6.742 9.149 1.00 94.88 114 ILE A C 1
ATOM 931 O O . ILE A 1 114 ? 1.921 -7.405 8.144 1.00 94.88 114 ILE A O 1
ATOM 935 N N . ASP A 1 115 ? 2.684 -7.281 10.233 1.00 92.38 115 ASP A N 1
ATOM 936 C CA . ASP A 1 115 ? 2.944 -8.711 10.361 1.00 92.38 115 ASP A CA 1
ATOM 937 C C . ASP A 1 115 ? 1.694 -9.504 10.798 1.00 92.38 115 ASP A C 1
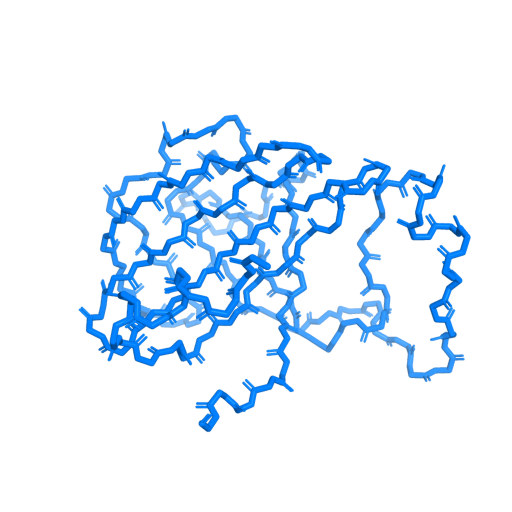ATOM 939 O O . ASP A 1 115 ? 0.573 -8.993 10.892 1.00 92.38 115 ASP A O 1
ATOM 943 N N . ASN A 1 116 ? 1.883 -10.792 11.091 1.00 89.50 116 ASN A N 1
ATOM 944 C CA . ASN A 1 116 ? 0.805 -11.660 11.562 1.00 89.50 116 ASN A CA 1
ATOM 945 C C . ASN A 1 116 ? 0.258 -11.302 12.948 1.00 89.50 116 ASN A C 1
ATOM 947 O O . ASN A 1 116 ? -0.875 -11.677 13.243 1.00 89.50 116 ASN A O 1
ATOM 951 N N . SER A 1 117 ? 1.033 -10.592 13.767 1.00 92.12 117 SER A N 1
ATOM 952 C CA . SER A 1 117 ? 0.617 -10.092 15.078 1.00 92.12 117 SER A CA 1
ATOM 953 C C . SER A 1 117 ? -0.105 -8.742 14.997 1.00 92.12 117 SER A C 1
ATOM 955 O O . SER A 1 117 ? -0.645 -8.272 15.996 1.00 92.12 117 SER A O 1
ATOM 957 N N . GLY A 1 118 ? -0.149 -8.133 13.807 1.00 90.25 118 GLY A N 1
ATOM 958 C CA . GLY A 1 118 ? -0.718 -6.809 13.580 1.00 90.25 118 GLY A CA 1
ATOM 959 C C . GLY A 1 118 ? 0.259 -5.667 13.860 1.00 90.25 118 GLY A C 1
ATOM 960 O O . GLY A 1 118 ? -0.148 -4.506 13.848 1.00 90.25 118 GLY A O 1
ATOM 961 N N . GLN A 1 119 ? 1.539 -5.966 14.098 1.00 93.25 119 GLN A N 1
ATOM 962 C CA . GLN A 1 119 ? 2.567 -4.949 14.298 1.00 93.25 119 GLN A CA 1
ATOM 963 C C . GLN A 1 119 ? 3.054 -4.398 12.961 1.00 93.25 119 GLN A C 1
ATOM 965 O O . GLN A 1 119 ? 3.206 -5.135 11.988 1.00 93.25 119 GLN A O 1
ATOM 970 N N . LYS A 1 120 ? 3.317 -3.089 12.911 1.00 91.44 120 LYS A N 1
ATOM 971 C CA . LYS A 1 120 ? 3.864 -2.420 11.728 1.00 91.44 120 LYS A CA 1
ATOM 972 C C . LYS A 1 120 ? 5.264 -2.950 11.410 1.00 91.44 120 LYS A C 1
ATOM 974 O O . LYS A 1 120 ? 6.127 -3.027 12.280 1.00 91.44 120 LYS A O 1
ATOM 979 N N . LEU A 1 121 ? 5.509 -3.239 10.136 1.00 90.81 121 LEU A N 1
ATOM 980 C CA . LEU A 1 121 ? 6.841 -3.538 9.626 1.00 90.81 121 LEU A CA 1
ATOM 981 C C . LEU A 1 121 ? 7.604 -2.226 9.409 1.00 90.81 121 LEU A C 1
ATOM 983 O O . LEU A 1 121 ? 7.417 -1.556 8.397 1.00 90.81 121 LEU A O 1
ATOM 987 N N . GLU A 1 122 ? 8.457 -1.840 10.359 1.00 83.62 122 GLU A N 1
ATOM 988 C CA . GLU A 1 122 ? 9.136 -0.529 10.340 1.00 83.62 122 GLU A CA 1
ATOM 989 C C . GLU A 1 122 ? 10.054 -0.305 9.128 1.00 83.62 122 GLU A C 1
ATOM 991 O O . GLU A 1 122 ? 10.214 0.826 8.675 1.00 83.62 122 GLU A O 1
ATOM 996 N N . SER A 1 123 ? 10.640 -1.366 8.569 1.00 81.81 123 SER A N 1
ATOM 997 C CA . SER A 1 123 ? 11.475 -1.288 7.362 1.00 81.81 123 SER A CA 1
ATOM 998 C C . SER A 1 123 ? 10.672 -1.278 6.057 1.00 81.81 123 SER A C 1
ATOM 1000 O O . SER A 1 123 ? 11.245 -1.065 4.987 1.00 81.81 123 SER A O 1
ATOM 1002 N N . ALA A 1 124 ? 9.364 -1.530 6.120 1.00 85.69 124 ALA A N 1
ATOM 1003 C CA . ALA A 1 124 ? 8.516 -1.628 4.947 1.00 85.69 124 ALA A CA 1
ATOM 1004 C C . ALA A 1 124 ? 8.014 -0.249 4.509 1.00 85.69 124 ALA A C 1
ATOM 1006 O O . ALA A 1 124 ? 7.762 0.644 5.320 1.00 85.69 124 ALA A O 1
ATOM 1007 N N . ILE A 1 125 ? 7.819 -0.077 3.201 1.00 86.75 125 ILE A N 1
ATOM 1008 C CA . ILE A 1 125 ? 7.241 1.163 2.687 1.00 86.75 125 ILE A CA 1
ATOM 1009 C C . ILE A 1 125 ? 5.790 1.311 3.152 1.00 86.75 125 ILE A C 1
ATOM 1011 O O . ILE A 1 125 ? 5.026 0.340 3.199 1.00 86.75 125 ILE A O 1
ATOM 1015 N N . SER A 1 126 ? 5.412 2.554 3.430 1.00 90.00 126 SER A N 1
ATOM 1016 C CA . SER A 1 126 ? 4.024 2.970 3.570 1.00 90.00 126 SER A CA 1
ATOM 1017 C C . SER A 1 126 ? 3.517 3.565 2.254 1.00 90.00 126 SER A C 1
ATOM 1019 O O . SER A 1 126 ? 4.303 4.043 1.427 1.00 90.00 126 SER A O 1
ATOM 1021 N N . PHE A 1 127 ? 2.202 3.556 2.054 1.00 91.00 127 PHE A N 1
ATOM 1022 C CA . PHE A 1 127 ? 1.572 4.284 0.955 1.00 91.00 127 PHE A CA 1
ATOM 1023 C C . PHE A 1 127 ? 0.691 5.392 1.504 1.00 91.00 127 PHE A C 1
ATOM 1025 O O . PHE A 1 127 ? -0.109 5.169 2.407 1.00 91.00 127 PHE A O 1
ATOM 1032 N N . LYS A 1 128 ? 0.765 6.572 0.894 1.00 90.81 128 LYS A N 1
ATOM 1033 C CA . LYS A 1 128 ? -0.265 7.595 1.047 1.00 90.81 128 LYS A CA 1
ATOM 1034 C C . LYS A 1 128 ? -1.538 7.114 0.376 1.00 90.81 128 LYS A C 1
ATOM 1036 O O . LYS A 1 128 ? -1.508 6.788 -0.808 1.00 90.81 128 LYS A O 1
ATOM 1041 N N . VAL A 1 129 ? -2.648 7.125 1.099 1.00 89.88 129 VAL A N 1
ATOM 1042 C CA . VAL A 1 129 ? -3.960 6.974 0.474 1.00 89.88 129 VAL A CA 1
ATOM 1043 C C . VAL A 1 129 ? -4.333 8.301 -0.170 1.00 89.88 129 VAL A C 1
ATOM 1045 O O . VAL A 1 129 ? -4.230 9.362 0.446 1.00 89.88 129 VAL A O 1
ATOM 1048 N N . VAL A 1 130 ? -4.717 8.252 -1.441 1.00 85.00 130 VAL A N 1
ATOM 1049 C CA . VAL A 1 130 ? -5.207 9.425 -2.158 1.00 85.00 130 VAL A CA 1
ATOM 1050 C C . VAL A 1 130 ? -6.721 9.438 -2.066 1.00 85.00 130 VAL A C 1
ATOM 1052 O O . VAL A 1 130 ? -7.393 8.604 -2.672 1.00 85.00 130 VAL A O 1
ATOM 1055 N N . ASP A 1 131 ? -7.243 10.439 -1.367 1.00 66.06 131 ASP A N 1
ATOM 1056 C CA . ASP A 1 131 ? -8.667 10.756 -1.333 1.00 66.06 131 ASP A CA 1
ATOM 1057 C C . ASP A 1 131 ? -9.074 11.371 -2.687 1.00 66.06 131 ASP A C 1
ATOM 1059 O O . ASP A 1 131 ? -9.235 12.582 -2.837 1.00 66.06 131 ASP A O 1
ATOM 1063 N N . LYS A 1 132 ? -9.158 10.548 -3.735 1.00 56.44 132 LYS A N 1
ATOM 1064 C CA . LYS A 1 132 ? -9.841 10.907 -4.980 1.00 56.44 132 LYS A CA 1
ATOM 1065 C C . LYS A 1 132 ? -10.924 9.882 -5.253 1.00 56.44 132 LYS A C 1
ATOM 1067 O O . LYS A 1 132 ? -10.633 8.710 -5.461 1.00 56.44 132 LYS A O 1
ATOM 1072 N N . THR A 1 133 ? -12.160 10.356 -5.324 1.00 43.19 133 THR A N 1
ATOM 1073 C CA . THR A 1 133 ? -13.234 9.678 -6.042 1.00 43.19 133 THR A CA 1
ATOM 1074 C C . THR A 1 133 ? -12.792 9.531 -7.496 1.00 43.19 133 THR A C 1
ATOM 1076 O O . THR A 1 133 ? -12.620 10.521 -8.212 1.00 43.19 133 THR A O 1
ATOM 1079 N N . PHE A 1 134 ? -12.520 8.299 -7.921 1.00 48.09 134 PHE A N 1
ATOM 1080 C CA . PHE A 1 134 ? -12.343 7.983 -9.332 1.00 48.09 134 PHE A CA 1
ATOM 1081 C C . PHE A 1 134 ? -13.744 7.940 -9.953 1.00 48.09 134 PHE A C 1
ATOM 1083 O O . PHE A 1 134 ? -14.379 6.892 -9.957 1.00 48.09 134 PHE A O 1
ATOM 1090 N N . ASN A 1 135 ? -14.244 9.108 -10.372 1.00 39.91 135 ASN A N 1
ATOM 1091 C CA . ASN A 1 135 ? -15.441 9.221 -11.213 1.00 39.91 135 ASN A CA 1
ATOM 1092 C C . ASN A 1 135 ? -15.143 8.774 -12.647 1.00 39.91 135 ASN A C 1
ATOM 1094 O O . ASN A 1 135 ? -14.028 9.088 -13.136 1.00 39.91 135 ASN A O 1
#